Protein AF-A0AB37U8Q0-F1 (afdb_monomer_lite)

Structure (mmCIF, N/CA/C/O backbone):
data_AF-A0AB37U8Q0-F1
#
_entry.id   AF-A0AB37U8Q0-F1
#
loop_
_atom_site.group_PDB
_atom_site.id
_atom_site.type_symbol
_atom_site.label_atom_id
_atom_site.label_alt_id
_atom_site.label_comp_id
_atom_site.label_asym_id
_atom_site.label_entity_id
_atom_site.label_seq_id
_atom_site.pdbx_PDB_ins_code
_atom_site.Cartn_x
_atom_site.Cartn_y
_atom_site.Cartn_z
_atom_site.occupancy
_atom_site.B_iso_or_equiv
_atom_site.auth_seq_id
_atom_site.auth_comp_id
_atom_site.auth_asym_id
_atom_site.auth_atom_id
_atom_site.pdbx_PDB_model_num
ATOM 1 N N . MET A 1 1 ? -24.720 0.051 16.648 1.00 68.44 1 MET A N 1
ATOM 2 C CA . MET A 1 1 ? -23.585 -0.666 16.042 1.00 68.44 1 MET A CA 1
ATOM 3 C C . MET A 1 1 ? -22.599 -0.979 17.142 1.00 68.44 1 MET A C 1
ATOM 5 O O . MET A 1 1 ? -22.394 -0.144 18.019 1.00 68.44 1 MET A O 1
ATOM 9 N N . THR A 1 2 ? -22.086 -2.199 17.158 1.00 85.56 2 THR A N 1
ATOM 10 C CA . THR A 1 2 ? -21.026 -2.620 18.073 1.00 85.56 2 THR A CA 1
ATOM 11 C C . THR A 1 2 ? -19.680 -2.060 17.607 1.00 85.56 2 THR A C 1
ATOM 13 O O . THR A 1 2 ? -19.539 -1.628 16.464 1.00 85.56 2 THR A O 1
ATOM 16 N N . GLN A 1 3 ? -18.665 -2.078 18.474 1.00 84.94 3 GLN A N 1
ATOM 17 C CA . GLN A 1 3 ? -17.295 -1.731 18.077 1.00 84.94 3 GLN A CA 1
ATOM 18 C C . GLN A 1 3 ? -16.806 -2.591 16.897 1.00 84.94 3 GLN A C 1
ATOM 20 O O . GLN A 1 3 ? -16.126 -2.088 16.010 1.00 84.94 3 GLN A O 1
ATOM 25 N N . VAL A 1 4 ? -17.191 -3.869 16.873 1.00 90.25 4 VAL A N 1
ATOM 26 C CA . VAL A 1 4 ? -16.847 -4.812 15.802 1.00 90.25 4 VAL A CA 1
ATOM 27 C C . VAL A 1 4 ? -17.475 -4.389 14.473 1.00 90.25 4 VAL A C 1
ATOM 29 O O . VAL A 1 4 ? -16.783 -4.398 13.459 1.00 90.25 4 VAL A O 1
ATOM 32 N N . ASP A 1 5 ? -18.735 -3.940 14.480 1.00 93.50 5 ASP A N 1
ATOM 33 C CA . ASP A 1 5 ? -19.419 -3.465 13.266 1.00 93.50 5 ASP A CA 1
ATOM 34 C C . ASP A 1 5 ? -18.709 -2.243 12.664 1.00 93.50 5 ASP A C 1
ATOM 36 O O . ASP A 1 5 ? -18.569 -2.135 11.447 1.00 93.50 5 ASP A O 1
ATOM 40 N N . HIS A 1 6 ? -18.225 -1.332 13.515 1.00 95.56 6 HIS A N 1
ATOM 41 C CA . HIS A 1 6 ? -17.468 -0.165 13.068 1.00 95.56 6 HIS A CA 1
ATOM 42 C C . HIS A 1 6 ? -16.139 -0.558 12.421 1.00 95.56 6 HIS A C 1
ATOM 44 O O . HIS A 1 6 ? -15.823 -0.081 11.334 1.00 95.56 6 HIS A O 1
ATOM 50 N N . VAL A 1 7 ? -15.377 -1.455 13.050 1.00 97.44 7 VAL A N 1
ATOM 51 C CA . VAL A 1 7 ? -14.079 -1.896 12.514 1.00 97.44 7 VAL A CA 1
ATOM 52 C C . VAL A 1 7 ? -14.248 -2.670 11.214 1.00 97.44 7 VAL A C 1
ATOM 54 O O . VAL A 1 7 ? -13.436 -2.503 10.307 1.00 97.44 7 VAL A O 1
ATOM 57 N N . LEU A 1 8 ? -15.313 -3.462 11.086 1.00 97.69 8 LEU A N 1
ATOM 58 C CA . LEU A 1 8 ? -15.667 -4.121 9.832 1.00 97.69 8 LEU A CA 1
ATOM 59 C C . LEU A 1 8 ? -15.852 -3.099 8.704 1.00 97.69 8 LEU A C 1
ATOM 61 O O . LEU A 1 8 ? -15.147 -3.174 7.699 1.00 97.69 8 LEU A O 1
ATOM 65 N N . GLN A 1 9 ? -16.703 -2.094 8.914 1.00 97.56 9 GLN A N 1
ATOM 66 C CA . GLN A 1 9 ? -16.962 -1.042 7.924 1.00 97.56 9 GLN A CA 1
ATOM 67 C C . GLN A 1 9 ? -15.706 -0.233 7.581 1.00 97.56 9 GLN A C 1
ATOM 69 O O . GLN A 1 9 ? -15.460 0.069 6.414 1.00 97.56 9 GLN A O 1
ATOM 74 N N . TRP A 1 10 ? -14.892 0.115 8.580 1.00 98.31 10 TRP A N 1
ATOM 75 C CA . TRP A 1 10 ? -13.634 0.826 8.351 1.00 98.31 10 TRP A CA 1
ATOM 76 C C . TRP A 1 10 ? -12.638 -0.019 7.568 1.00 98.31 10 TRP A C 1
ATOM 78 O O . TRP A 1 10 ? -11.969 0.505 6.683 1.00 98.31 10 TRP A O 1
ATOM 88 N N . THR A 1 11 ? -12.573 -1.324 7.836 1.00 98.06 11 THR A N 1
ATOM 89 C CA . THR A 1 11 ? -11.697 -2.237 7.093 1.00 98.06 11 THR A CA 1
ATOM 90 C C . THR A 1 11 ? -12.150 -2.361 5.643 1.00 98.06 11 THR A C 1
ATOM 92 O O . THR A 1 11 ? -11.329 -2.225 4.743 1.00 98.06 11 THR A O 1
ATOM 95 N N . GLU A 1 12 ? -13.445 -2.550 5.390 1.00 97.62 12 GLU A N 1
ATOM 96 C CA . GLU A 1 12 ? -13.991 -2.598 4.028 1.00 97.62 12 GLU A CA 1
ATOM 97 C C . GLU A 1 12 ? -13.738 -1.288 3.271 1.00 97.62 12 GLU A C 1
ATOM 99 O O . GLU A 1 12 ? -13.284 -1.306 2.126 1.00 97.62 12 GLU A O 1
ATOM 104 N N . HIS A 1 13 ? -13.965 -0.143 3.921 1.00 97.88 13 HIS A N 1
ATOM 105 C CA . HIS A 1 13 ? -13.673 1.165 3.342 1.00 97.88 13 HIS A CA 1
ATOM 106 C C . HIS A 1 13 ? -12.183 1.329 3.020 1.00 97.88 13 HIS A C 1
ATOM 108 O O . HIS A 1 13 ? -11.843 1.685 1.890 1.00 97.88 13 HIS A O 1
ATOM 114 N N . PHE A 1 14 ? -11.308 1.018 3.981 1.00 98.31 14 PHE A N 1
ATOM 115 C CA . PHE A 1 14 ? -9.860 1.060 3.802 1.00 98.31 14 PHE A CA 1
ATOM 116 C C . PHE A 1 14 ? -9.446 0.215 2.597 1.00 98.31 14 PHE A C 1
ATOM 118 O O . PHE A 1 14 ? -8.727 0.702 1.732 1.00 98.31 14 PHE A O 1
ATOM 125 N N . MET A 1 15 ? -9.940 -1.023 2.499 1.00 97.06 15 MET A N 1
ATOM 126 C CA . MET A 1 15 ? -9.600 -1.939 1.409 1.00 97.06 15 MET A CA 1
ATOM 127 C C . MET A 1 15 ? -10.062 -1.457 0.044 1.00 97.06 15 MET A C 1
ATOM 129 O O . MET A 1 15 ? -9.316 -1.589 -0.929 1.00 97.06 15 MET A O 1
ATOM 133 N N . ASN A 1 16 ? -11.261 -0.885 -0.025 1.00 97.44 16 ASN A N 1
ATOM 134 C CA . ASN A 1 16 ? -11.798 -0.340 -1.263 1.00 97.44 16 ASN A CA 1
ATOM 135 C C . ASN A 1 16 ? -10.959 0.840 -1.756 1.00 97.44 16 ASN A C 1
ATOM 137 O O . ASN A 1 16 ? -10.543 0.837 -2.912 1.00 97.44 16 ASN A O 1
ATOM 141 N N . VAL A 1 17 ? -10.651 1.803 -0.881 1.00 97.62 17 VAL A N 1
ATOM 142 C CA . VAL A 1 17 ? -9.782 2.936 -1.239 1.00 97.62 17 VAL A CA 1
ATOM 143 C C . VAL A 1 17 ? -8.391 2.433 -1.612 1.00 97.62 17 VAL A C 1
ATOM 145 O O . VAL A 1 17 ? -7.854 2.818 -2.644 1.00 97.62 17 VAL A O 1
ATOM 148 N N . TRP A 1 18 ? -7.828 1.520 -0.820 1.00 96.94 18 TRP A N 1
ATOM 149 C CA . TRP A 1 18 ? -6.492 0.982 -1.043 1.00 96.94 18 TRP A CA 1
ATOM 150 C C . TRP A 1 18 ? -6.349 0.357 -2.433 1.00 96.94 18 TRP A C 1
ATOM 152 O O . TRP A 1 18 ? -5.476 0.764 -3.199 1.00 96.94 18 TRP A O 1
ATOM 162 N N . ILE A 1 19 ? -7.209 -0.602 -2.792 1.00 96.38 19 ILE A N 1
ATOM 163 C CA . ILE A 1 19 ? -7.079 -1.301 -4.077 1.00 96.38 19 ILE A CA 1
ATOM 164 C C . ILE A 1 19 ? -7.381 -0.386 -5.265 1.00 96.38 19 ILE A C 1
ATOM 166 O O . ILE A 1 19 ? -6.672 -0.449 -6.267 1.00 96.38 19 ILE A O 1
ATOM 170 N N . GLN A 1 20 ? -8.355 0.520 -5.131 1.00 96.56 20 GLN A N 1
ATOM 171 C CA . GLN A 1 20 ? -8.679 1.496 -6.172 1.00 96.56 20 GLN A CA 1
ATOM 172 C C . GLN A 1 20 ? -7.529 2.475 -6.404 1.00 96.56 20 GLN A C 1
ATOM 174 O O . GLN A 1 20 ? -7.197 2.764 -7.552 1.00 96.56 20 GLN A O 1
ATOM 179 N N . SER A 1 21 ? -6.868 2.938 -5.341 1.00 96.62 21 SER A N 1
ATOM 180 C CA . SER A 1 21 ? -5.701 3.810 -5.459 1.00 96.62 21 SER A CA 1
ATOM 181 C C . SER A 1 21 ? -4.540 3.119 -6.167 1.00 96.62 21 SER A C 1
ATOM 183 O O . SER A 1 21 ? -3.891 3.717 -7.026 1.00 96.62 21 SER A O 1
ATOM 185 N N . TRP A 1 22 ? -4.286 1.850 -5.847 1.00 95.12 22 TRP A N 1
ATOM 186 C CA . TRP A 1 22 ? -3.284 1.070 -6.566 1.00 95.12 22 TRP A CA 1
ATOM 187 C C . TRP A 1 22 ? -3.650 0.869 -8.040 1.00 95.12 22 TRP A C 1
ATOM 189 O O . TRP A 1 22 ? -2.770 0.971 -8.885 1.00 95.12 22 TRP A O 1
ATOM 199 N N . GLN A 1 23 ? -4.925 0.629 -8.356 1.00 94.94 23 GLN A N 1
ATOM 200 C CA . GLN A 1 23 ? -5.389 0.459 -9.736 1.00 94.94 23 GLN A CA 1
ATOM 201 C C . GLN A 1 23 ? -5.337 1.752 -10.560 1.00 94.94 23 GLN A C 1
ATOM 203 O O . GLN A 1 23 ? -5.005 1.716 -11.743 1.00 94.94 23 GLN A O 1
ATOM 208 N N . ALA A 1 24 ? -5.643 2.896 -9.947 1.00 95.69 24 ALA A N 1
ATOM 209 C CA . ALA A 1 24 ? -5.578 4.199 -10.603 1.00 95.69 24 ALA A CA 1
ATOM 210 C C . ALA A 1 24 ? -4.133 4.690 -10.794 1.00 95.69 24 ALA A C 1
ATOM 212 O O . ALA A 1 24 ? -3.826 5.326 -11.801 1.00 95.69 24 ALA A O 1
ATOM 213 N N . ALA A 1 25 ? -3.252 4.401 -9.828 1.00 94.31 25 ALA A N 1
ATOM 214 C CA . ALA A 1 25 ? -1.817 4.685 -9.872 1.00 94.31 25 ALA A CA 1
ATOM 215 C C . ALA A 1 25 ? -1.447 6.135 -10.259 1.00 94.31 25 ALA A C 1
ATOM 217 O O . ALA A 1 25 ? -0.411 6.389 -10.880 1.00 94.31 25 ALA A O 1
ATOM 218 N N . ASP A 1 26 ? -2.271 7.110 -9.870 1.00 95.44 26 ASP A N 1
ATOM 219 C CA . ASP A 1 26 ? -2.065 8.527 -10.167 1.00 95.44 26 ASP A CA 1
ATOM 220 C C . ASP A 1 26 ?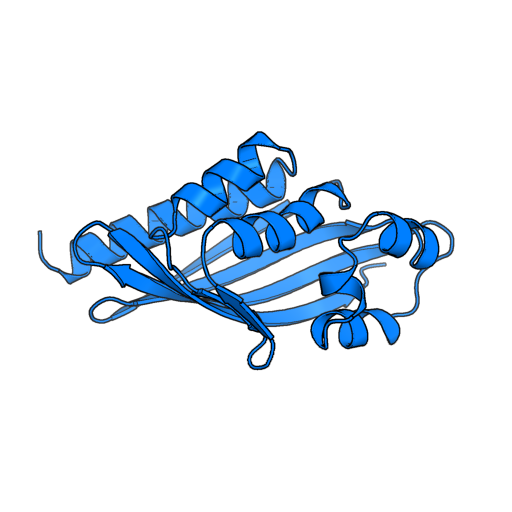 -1.752 9.358 -8.908 1.00 95.44 26 ASP A C 1
ATOM 222 O O . ASP A 1 26 ? -1.506 8.842 -7.817 1.00 95.44 26 ASP A O 1
ATOM 226 N N . LYS A 1 27 ? -1.675 10.685 -9.060 1.00 95.69 27 LYS A N 1
ATOM 227 C CA . LYS A 1 27 ? -1.380 11.581 -7.935 1.00 95.69 27 LYS A CA 1
ATOM 228 C C . LYS A 1 27 ? -2.539 11.662 -6.933 1.00 95.69 27 LYS A C 1
ATOM 230 O O . LYS A 1 27 ? -2.274 11.766 -5.740 1.00 95.69 27 LYS A O 1
ATOM 235 N N . ALA A 1 28 ? -3.786 11.648 -7.397 1.00 97.06 28 ALA A N 1
ATOM 236 C CA . ALA A 1 28 ? -4.953 11.742 -6.523 1.00 97.06 28 ALA A CA 1
ATOM 237 C C . ALA A 1 28 ? -5.104 10.467 -5.683 1.00 97.06 28 ALA A C 1
ATOM 239 O O . ALA A 1 28 ? -5.343 10.550 -4.482 1.00 97.06 28 ALA A O 1
ATOM 240 N N . ALA A 1 29 ? -4.852 9.309 -6.290 1.00 95.81 29 ALA A N 1
ATOM 241 C CA . ALA A 1 29 ? -4.812 8.013 -5.627 1.00 95.81 29 ALA A CA 1
ATOM 242 C C . ALA A 1 29 ? -3.831 7.973 -4.445 1.00 95.81 29 ALA A C 1
ATOM 244 O O . ALA A 1 29 ? -4.151 7.416 -3.393 1.00 95.81 29 ALA A O 1
ATOM 245 N N . VAL A 1 30 ? -2.649 8.584 -4.594 1.00 97.12 30 VAL A N 1
ATOM 246 C CA . VAL A 1 30 ? -1.662 8.685 -3.507 1.00 97.12 30 VAL A CA 1
ATOM 247 C C . VAL A 1 30 ? -2.218 9.491 -2.333 1.00 97.12 30 VAL A C 1
ATOM 249 O O . VAL A 1 30 ? -2.082 9.059 -1.191 1.00 97.12 30 VAL A O 1
ATOM 252 N N . GLU A 1 31 ? -2.856 10.634 -2.590 1.00 97.94 31 GLU A N 1
ATOM 253 C CA . GLU A 1 31 ? -3.430 11.456 -1.516 1.00 97.94 31 GLU A CA 1
ATOM 254 C C . GLU A 1 31 ? -4.597 10.750 -0.819 1.00 97.94 31 GLU A C 1
ATOM 256 O O . GLU A 1 31 ? -4.645 10.751 0.407 1.00 97.94 31 GLU A O 1
ATOM 261 N N . GLN A 1 32 ? -5.458 10.052 -1.568 1.00 97.88 32 GLN A N 1
ATOM 262 C CA . GLN A 1 32 ? -6.541 9.246 -0.991 1.00 97.88 32 GLN A CA 1
ATOM 263 C C . GLN A 1 32 ? -6.012 8.204 0.002 1.00 97.88 32 GLN A C 1
ATOM 265 O O . GLN A 1 32 ? -6.595 8.014 1.065 1.00 97.88 32 GLN A O 1
ATOM 270 N N . VAL A 1 33 ? -4.876 7.564 -0.299 1.00 97.94 33 VAL A N 1
ATOM 271 C CA . VAL A 1 33 ? -4.243 6.629 0.643 1.00 97.94 33 VAL A CA 1
ATOM 272 C C . VAL A 1 33 ? -3.714 7.353 1.874 1.00 97.94 33 VAL A C 1
ATOM 274 O O . VAL A 1 33 ? -3.888 6.861 2.984 1.00 97.94 33 VAL A O 1
ATOM 277 N N . VAL A 1 34 ? -3.076 8.511 1.708 1.00 98.31 34 VAL A N 1
ATOM 278 C CA . VAL A 1 34 ? -2.551 9.298 2.836 1.00 98.31 34 VAL A CA 1
ATOM 279 C C . VAL A 1 34 ? -3.679 9.731 3.781 1.00 98.31 34 VAL A C 1
ATOM 281 O O . VAL A 1 34 ? -3.510 9.678 5.000 1.00 98.31 34 VAL A O 1
ATOM 284 N N . GLU A 1 35 ? -4.839 10.094 3.236 1.00 98.12 35 GLU A N 1
ATOM 285 C CA . GLU A 1 35 ? -6.030 10.510 3.988 1.00 98.12 35 GLU A CA 1
ATOM 286 C C . GLU A 1 35 ? -6.649 9.389 4.840 1.00 98.12 35 GLU A C 1
ATOM 288 O O . GLU A 1 35 ? -7.326 9.685 5.824 1.00 98.12 35 GLU A O 1
ATOM 293 N N . LEU A 1 36 ? -6.358 8.114 4.549 1.00 98.44 36 LEU A N 1
ATOM 294 C CA . LEU A 1 36 ? -6.771 6.986 5.398 1.00 98.44 36 LEU A CA 1
ATOM 295 C C . LEU A 1 36 ? -6.045 6.952 6.749 1.00 98.44 36 LEU A C 1
ATOM 297 O O . LEU A 1 36 ? -6.466 6.219 7.646 1.00 98.44 36 LEU A O 1
ATOM 301 N N . PHE A 1 37 ? -4.940 7.685 6.904 1.00 98.75 37 PHE A N 1
ATOM 302 C CA . PHE A 1 37 ? -4.104 7.660 8.101 1.00 98.75 37 PHE A CA 1
ATOM 303 C C . PHE A 1 37 ? -4.338 8.881 8.983 1.00 98.75 37 PHE A C 1
ATOM 305 O O . PHE A 1 37 ? -4.536 10.001 8.508 1.00 98.75 37 PHE A O 1
ATOM 312 N N . VAL A 1 38 ? -4.188 8.698 10.296 1.00 98.69 38 VAL A N 1
ATOM 313 C CA . VAL A 1 38 ? -3.988 9.839 11.201 1.00 98.69 38 VAL A CA 1
ATOM 314 C C . VAL A 1 38 ? -2.697 10.589 10.815 1.00 98.69 38 VAL A C 1
ATOM 316 O O . VAL A 1 38 ? -1.788 9.978 10.251 1.00 98.69 38 VAL A O 1
ATOM 319 N N . PRO A 1 39 ? -2.529 11.884 11.157 1.00 98.00 39 PRO A N 1
ATOM 320 C CA . PRO A 1 39 ? -1.362 12.671 10.725 1.00 98.00 39 PRO A CA 1
ATOM 321 C C . PRO A 1 39 ? 0.006 12.068 11.084 1.00 98.00 39 PRO A C 1
ATOM 323 O O . PRO A 1 39 ? 0.994 12.303 10.391 1.00 98.00 39 PRO A O 1
ATOM 326 N N . LYS A 1 40 ? 0.062 11.285 12.171 1.00 98.00 40 LYS A N 1
ATOM 327 C CA . LYS A 1 40 ? 1.250 10.553 12.645 1.00 98.00 40 LYS A CA 1
ATOM 328 C C . LYS A 1 40 ? 1.137 9.033 12.458 1.00 98.00 40 LYS A C 1
ATOM 330 O O . LYS A 1 40 ? 1.807 8.291 13.169 1.00 98.00 40 LYS A O 1
ATOM 335 N N . GLY A 1 41 ? 0.259 8.575 11.566 1.00 98.38 41 GLY A N 1
ATOM 336 C CA . GLY A 1 41 ? 0.055 7.156 11.295 1.00 98.38 41 GLY A CA 1
ATOM 337 C C . GLY A 1 41 ? 1.333 6.505 10.778 1.00 98.38 41 GLY A C 1
ATOM 338 O O . GLY A 1 41 ? 2.189 7.179 10.202 1.00 98.38 41 GLY A O 1
ATOM 339 N N . ILE A 1 42 ? 1.481 5.207 11.016 1.00 98.25 42 ILE A N 1
ATOM 340 C CA . ILE A 1 42 ? 2.702 4.473 10.691 1.00 98.25 42 ILE A CA 1
ATOM 341 C C . ILE A 1 42 ? 2.401 3.426 9.629 1.00 98.25 42 ILE A C 1
ATOM 343 O O . ILE A 1 42 ? 1.525 2.578 9.795 1.00 98.25 42 ILE A O 1
ATOM 347 N N . TYR A 1 43 ? 3.152 3.481 8.537 1.00 96.88 43 TYR A N 1
ATOM 348 C CA . TYR A 1 43 ? 3.085 2.511 7.458 1.00 96.88 43 TYR A CA 1
ATOM 349 C C . TYR A 1 43 ? 4.311 1.606 7.507 1.00 96.88 43 TYR A C 1
ATOM 351 O O . TYR A 1 43 ? 5.427 2.048 7.243 1.00 96.88 43 TYR A O 1
ATOM 359 N N . HIS A 1 44 ? 4.108 0.337 7.838 1.00 95.31 44 HIS A N 1
ATOM 360 C CA . HIS A 1 44 ? 5.157 -0.673 7.869 1.00 95.31 44 HIS A CA 1
ATOM 361 C C . HIS A 1 44 ? 5.186 -1.404 6.525 1.00 95.31 44 HIS A C 1
ATOM 363 O O . HIS A 1 44 ? 4.449 -2.367 6.313 1.00 95.31 44 HIS A O 1
ATOM 369 N N . ALA A 1 45 ? 6.027 -0.921 5.607 1.00 86.69 45 ALA A N 1
ATOM 370 C CA . ALA A 1 45 ? 6.171 -1.458 4.255 1.00 86.69 45 ALA A CA 1
ATOM 371 C C . ALA A 1 45 ? 6.623 -2.927 4.246 1.00 86.69 45 ALA A C 1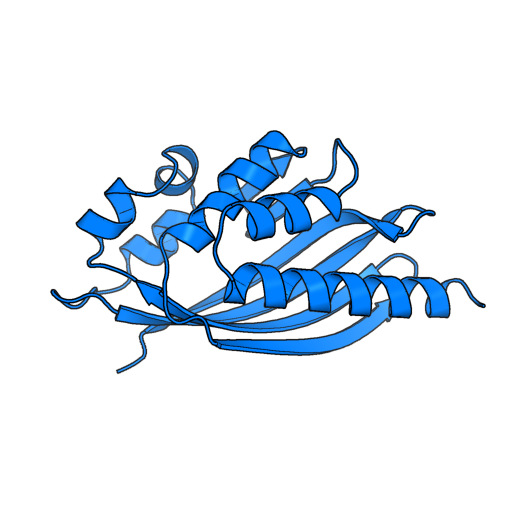
ATOM 373 O O . ALA A 1 45 ? 6.206 -3.714 3.392 1.00 86.69 45 ALA A O 1
ATOM 374 N N . THR A 1 46 ? 7.454 -3.277 5.226 1.00 85.19 46 THR A N 1
ATOM 375 C CA . THR A 1 46 ? 7.906 -4.625 5.581 1.00 85.19 46 THR A CA 1
ATOM 376 C C . THR A 1 46 ? 8.012 -4.701 7.110 1.00 85.19 46 THR A C 1
ATOM 378 O O . THR A 1 46 ? 7.957 -3.660 7.772 1.00 85.19 46 THR A O 1
ATOM 381 N N . PRO A 1 47 ? 8.253 -5.881 7.712 1.00 83.12 47 PRO A N 1
ATOM 382 C CA . PRO A 1 47 ? 8.554 -5.968 9.143 1.00 83.12 47 PRO A CA 1
ATOM 383 C C . PRO A 1 47 ? 9.778 -5.149 9.596 1.00 83.12 47 PRO A C 1
ATOM 385 O O . PRO A 1 47 ? 9.923 -4.889 10.787 1.00 83.12 47 PRO A O 1
ATOM 388 N N . PHE A 1 48 ? 10.650 -4.736 8.668 1.00 82.31 48 PHE A N 1
ATOM 389 C CA . PHE A 1 48 ? 11.917 -4.053 8.959 1.00 82.31 48 PHE A CA 1
ATOM 390 C C . PHE A 1 48 ? 11.968 -2.603 8.456 1.00 82.31 48 PHE A C 1
ATOM 392 O O . PHE A 1 48 ? 12.978 -1.928 8.641 1.00 82.31 48 PHE A O 1
ATOM 399 N N . SER A 1 49 ? 10.913 -2.114 7.799 1.00 85.88 49 SER A N 1
ATOM 400 C CA . SER A 1 49 ? 10.858 -0.767 7.226 1.00 85.88 49 SER A CA 1
ATOM 401 C C . SER A 1 49 ? 9.539 -0.094 7.572 1.00 85.88 49 SER A C 1
ATOM 403 O O . SER A 1 49 ? 8.472 -0.684 7.401 1.00 85.88 49 SER A O 1
ATOM 405 N N . GLN A 1 50 ? 9.621 1.153 8.038 1.00 91.69 50 GLN A N 1
ATOM 406 C CA . GLN A 1 50 ? 8.457 1.963 8.367 1.00 91.69 50 GLN A CA 1
ATOM 407 C C . GLN A 1 50 ? 8.595 3.402 7.864 1.00 91.69 50 GLN A C 1
ATOM 409 O O . GLN A 1 50 ? 9.684 3.972 7.891 1.00 91.69 50 GLN A O 1
ATOM 414 N N . GLY A 1 51 ? 7.468 3.991 7.471 1.00 93.44 51 GLY A N 1
ATOM 415 C CA . GLY A 1 51 ? 7.289 5.424 7.260 1.00 93.44 51 GLY A CA 1
ATOM 416 C C . GLY A 1 51 ? 6.356 5.992 8.325 1.00 93.44 51 GLY A C 1
ATOM 417 O O . GLY A 1 51 ? 5.325 5.388 8.625 1.00 93.44 51 GLY A O 1
ATOM 418 N N . VAL A 1 52 ? 6.718 7.132 8.916 1.00 96.94 52 VAL A N 1
ATOM 419 C CA . VAL A 1 52 ? 5.928 7.782 9.973 1.00 96.94 52 VAL A CA 1
ATOM 420 C C . VAL A 1 52 ? 5.341 9.086 9.453 1.00 96.94 52 VAL A C 1
ATOM 422 O O . VAL A 1 52 ? 6.064 9.992 9.045 1.00 96.94 52 VAL A O 1
ATOM 425 N N . GLY A 1 53 ? 4.020 9.192 9.542 1.00 98.19 53 GLY A N 1
ATOM 426 C CA . GLY A 1 53 ? 3.260 10.366 9.156 1.00 98.19 53 GLY A CA 1
ATOM 427 C C . GLY A 1 53 ? 3.035 10.492 7.653 1.00 98.19 53 GLY A C 1
ATOM 428 O O . GLY A 1 53 ? 3.599 9.776 6.824 1.00 98.19 53 GLY A O 1
ATOM 429 N N . HIS A 1 54 ? 2.166 11.437 7.306 1.00 98.25 54 HIS A N 1
ATOM 430 C CA . HIS A 1 54 ? 1.668 11.621 5.942 1.00 98.25 54 HIS A CA 1
ATOM 431 C C . HIS A 1 54 ? 2.759 11.852 4.893 1.00 98.25 54 HIS A C 1
ATOM 433 O O . HIS A 1 54 ? 2.601 11.418 3.757 1.00 98.25 54 HIS A O 1
ATOM 439 N N . GLU A 1 55 ? 3.852 12.533 5.237 1.00 96.88 55 GLU A N 1
ATOM 440 C CA . GLU A 1 55 ? 4.942 12.804 4.291 1.00 96.88 55 GLU A CA 1
ATOM 441 C C . GLU A 1 55 ? 5.657 11.521 3.853 1.00 96.88 55 GLU A C 1
ATOM 443 O O . GLU A 1 55 ? 5.763 11.256 2.654 1.00 96.88 55 GLU A O 1
ATOM 448 N N . GLU A 1 56 ? 6.073 10.689 4.808 1.00 95.44 56 GLU A N 1
ATOM 449 C CA . GLU A 1 56 ? 6.747 9.422 4.516 1.00 95.44 56 GLU A CA 1
ATOM 450 C C . GLU A 1 56 ? 5.805 8.429 3.825 1.00 95.44 56 GLU A C 1
ATOM 452 O O . GLU A 1 56 ? 6.209 7.748 2.880 1.00 95.44 56 GLU A O 1
ATOM 457 N N . ILE A 1 57 ? 4.527 8.398 4.221 1.00 96.50 57 ILE A N 1
ATOM 458 C CA . ILE A 1 57 ? 3.506 7.575 3.554 1.00 96.50 57 ILE A CA 1
ATOM 459 C C . ILE A 1 57 ? 3.345 8.011 2.096 1.00 96.50 57 ILE A C 1
ATOM 461 O O . ILE A 1 57 ? 3.417 7.179 1.195 1.00 96.50 57 ILE A O 1
ATOM 465 N N . ARG A 1 58 ? 3.193 9.314 1.834 1.00 96.81 58 ARG A N 1
ATOM 466 C CA . ARG A 1 58 ? 3.076 9.862 0.473 1.00 96.81 58 ARG A CA 1
ATOM 467 C C . ARG A 1 58 ? 4.295 9.526 -0.374 1.00 96.81 58 ARG A C 1
ATOM 469 O O . ARG A 1 58 ? 4.160 9.131 -1.532 1.00 96.81 58 ARG A O 1
ATOM 476 N N . LYS A 1 59 ? 5.488 9.674 0.203 1.00 94.56 59 LYS A N 1
ATOM 477 C CA . LYS A 1 59 ? 6.751 9.347 -0.456 1.00 94.56 59 LYS A CA 1
ATOM 478 C C . LYS A 1 59 ? 6.793 7.875 -0.845 1.00 94.56 59 LYS A C 1
ATOM 480 O O . LYS A 1 59 ? 7.058 7.579 -2.008 1.00 94.56 59 LYS A O 1
ATOM 485 N N . TYR A 1 60 ? 6.471 6.974 0.081 1.00 92.44 60 TYR A N 1
ATOM 486 C CA . TYR A 1 60 ? 6.411 5.543 -0.198 1.00 92.44 60 TYR A CA 1
ATOM 487 C C . TYR A 1 60 ? 5.377 5.228 -1.287 1.00 92.44 60 TYR A C 1
ATOM 489 O O . TYR A 1 60 ? 5.698 4.621 -2.309 1.00 92.44 60 TYR A O 1
ATOM 497 N N . MET A 1 61 ? 4.148 5.712 -1.107 1.00 94.12 61 MET A N 1
ATOM 498 C CA . MET A 1 61 ? 3.032 5.446 -2.013 1.00 94.12 61 MET A CA 1
ATOM 499 C C . MET A 1 61 ? 3.248 6.023 -3.410 1.00 94.12 61 MET A C 1
ATOM 501 O O . MET A 1 61 ? 2.702 5.492 -4.369 1.00 94.12 61 MET A O 1
ATOM 505 N N . SER A 1 62 ? 4.096 7.041 -3.577 1.00 93.88 62 SER A N 1
ATOM 506 C CA . SER A 1 62 ? 4.437 7.568 -4.903 1.00 93.88 62 SER A CA 1
ATOM 507 C C . SER A 1 62 ? 5.042 6.523 -5.853 1.00 93.88 62 SER A C 1
ATOM 509 O O . SER A 1 62 ? 4.951 6.698 -7.070 1.00 93.88 62 SER A O 1
ATOM 511 N N . MET A 1 63 ? 5.584 5.416 -5.324 1.00 91.88 63 MET A N 1
ATOM 512 C CA . MET A 1 63 ? 6.074 4.283 -6.113 1.00 91.88 63 MET A CA 1
ATOM 513 C C . MET A 1 63 ? 5.004 3.678 -7.025 1.00 91.88 63 MET A C 1
ATOM 515 O O . MET A 1 63 ? 5.351 3.262 -8.130 1.00 91.88 63 MET A O 1
ATOM 519 N N . ILE A 1 64 ? 3.727 3.642 -6.629 1.00 92.62 64 ILE A N 1
ATOM 520 C CA . ILE A 1 64 ? 2.674 3.004 -7.443 1.00 92.62 64 ILE A CA 1
ATOM 521 C C . ILE A 1 64 ? 2.581 3.634 -8.842 1.00 92.62 64 ILE A C 1
ATOM 523 O O . ILE A 1 64 ? 2.333 2.951 -9.826 1.00 92.62 64 ILE A O 1
ATOM 527 N N . ARG A 1 65 ? 2.921 4.926 -8.953 1.00 94.12 65 ARG A N 1
ATOM 528 C CA . ARG A 1 65 ? 2.925 5.703 -10.204 1.00 94.12 65 ARG A CA 1
ATOM 529 C C . ARG A 1 65 ? 4.037 5.302 -11.179 1.00 94.12 65 ARG A C 1
ATOM 531 O O . ARG A 1 65 ? 4.101 5.806 -12.297 1.00 94.12 65 ARG A O 1
ATOM 538 N N . THR A 1 66 ? 4.971 4.465 -10.737 1.00 91.81 66 THR A N 1
ATOM 539 C CA . THR A 1 66 ? 6.072 3.941 -11.561 1.00 91.81 66 THR A CA 1
ATOM 540 C C . THR A 1 66 ? 5.740 2.593 -12.203 1.00 91.81 66 THR A C 1
ATOM 542 O O . THR A 1 66 ? 6.559 2.058 -12.950 1.00 91.81 66 THR A O 1
ATOM 545 N N . GLN A 1 67 ? 4.550 2.069 -11.913 1.00 92.75 67 GLN A N 1
ATOM 546 C CA . GLN A 1 67 ? 4.020 0.779 -12.342 1.00 92.75 67 GLN A CA 1
ATOM 547 C C . GLN A 1 67 ? 2.807 1.006 -13.264 1.00 92.75 67 GLN A C 1
ATOM 549 O O . GLN A 1 67 ? 2.285 2.122 -13.325 1.00 92.75 67 GLN A O 1
ATOM 554 N N . GLN A 1 68 ? 2.372 -0.017 -14.001 1.00 93.19 68 GLN A N 1
ATOM 555 C CA . GLN A 1 68 ? 1.281 0.099 -14.984 1.00 93.19 68 GLN A CA 1
ATOM 556 C C . GLN A 1 68 ? 0.370 -1.133 -15.009 1.00 93.19 68 GLN A C 1
ATOM 558 O O . GLN A 1 68 ? 0.745 -2.198 -14.527 1.00 93.19 68 GLN A O 1
ATOM 563 N N . ASN A 1 69 ? -0.802 -1.001 -15.642 1.00 94.44 69 ASN A N 1
ATOM 564 C CA . ASN A 1 69 ? -1.733 -2.105 -15.913 1.00 94.44 69 ASN A CA 1
ATOM 565 C C . ASN A 1 69 ? -2.105 -2.904 -14.656 1.00 94.44 69 ASN A C 1
ATOM 567 O O . ASN A 1 69 ? -2.085 -4.136 -14.659 1.00 94.44 69 ASN A O 1
ATOM 571 N N . HIS A 1 70 ? -2.391 -2.195 -13.569 1.00 95.19 70 HIS A N 1
ATOM 572 C CA . HIS A 1 70 ? -2.701 -2.793 -12.282 1.00 95.19 70 HIS A CA 1
ATOM 573 C C . HIS A 1 70 ? -4.004 -3.595 -12.312 1.00 95.19 70 HIS A C 1
ATOM 575 O O . HIS A 1 70 ? -5.050 -3.067 -12.685 1.00 95.19 70 HIS A O 1
ATOM 581 N N . ASP A 1 71 ? -3.952 -4.844 -11.856 1.00 96.00 71 ASP A N 1
ATOM 582 C CA . ASP A 1 71 ? -5.136 -5.669 -11.598 1.00 96.00 71 ASP A CA 1
ATOM 583 C C . ASP A 1 71 ? -5.052 -6.266 -10.196 1.00 96.00 71 ASP A C 1
ATOM 585 O O . ASP A 1 71 ? -4.044 -6.859 -9.819 1.00 96.00 71 ASP A O 1
ATOM 589 N N . GLY A 1 72 ? -6.082 -6.047 -9.390 1.00 95.44 72 GLY A N 1
ATOM 590 C CA . GLY A 1 72 ? -5.997 -6.138 -7.943 1.00 95.44 72 GLY A CA 1
ATOM 591 C C . GLY A 1 72 ? -7.215 -6.806 -7.335 1.00 95.44 72 GLY A C 1
ATOM 592 O O . GLY A 1 72 ? -8.346 -6.571 -7.755 1.00 95.44 72 GLY A O 1
ATOM 593 N N . GLN A 1 73 ? -6.980 -7.631 -6.321 1.00 95.75 73 GLN A N 1
ATOM 594 C CA . GLN A 1 73 ? -8.027 -8.349 -5.601 1.00 95.75 73 GLN A CA 1
ATOM 595 C C . GLN A 1 73 ? -7.776 -8.294 -4.103 1.00 95.75 73 GLN A C 1
ATOM 597 O O . GLN A 1 73 ? -6.632 -8.294 -3.640 1.00 95.75 73 GLN A O 1
ATOM 602 N N . THR A 1 74 ? -8.861 -8.270 -3.342 1.00 97.06 74 THR A N 1
ATOM 603 C CA . THR A 1 74 ? -8.836 -8.144 -1.890 1.00 97.06 74 THR A CA 1
ATOM 604 C C . THR A 1 74 ? -9.808 -9.126 -1.260 1.00 97.06 74 THR A C 1
ATOM 606 O O . THR A 1 74 ? -10.806 -9.526 -1.857 1.00 97.06 74 THR A O 1
ATOM 609 N N . GLU A 1 75 ? -9.504 -9.517 -0.033 1.00 97.62 75 GLU A N 1
ATOM 610 C CA . GLU A 1 75 ? -10.336 -10.387 0.776 1.00 97.62 75 GLU A CA 1
ATOM 611 C C . GLU A 1 75 ? -10.165 -10.010 2.242 1.00 97.62 75 GLU A C 1
ATOM 613 O O . GLU A 1 75 ? -9.061 -10.040 2.795 1.00 97.62 75 GLU A O 1
ATOM 618 N N . LEU A 1 76 ? -11.278 -9.673 2.884 1.00 97.56 76 LEU A N 1
ATOM 619 C CA . LEU A 1 76 ? -11.319 -9.505 4.324 1.00 97.56 76 LEU A CA 1
ATOM 620 C C . LEU A 1 76 ? -11.193 -10.877 4.998 1.00 97.56 76 LEU A C 1
ATOM 622 O O . LEU A 1 76 ? -12.021 -11.756 4.776 1.00 97.56 76 LEU A O 1
ATOM 626 N N . LEU A 1 77 ? -10.189 -11.040 5.858 1.00 98.12 77 LEU A N 1
ATOM 627 C CA . LEU A 1 77 ? -9.989 -12.271 6.631 1.00 98.12 77 LEU A CA 1
ATOM 628 C C . LEU A 1 77 ? -10.675 -12.208 7.999 1.00 98.12 77 LEU A C 1
ATOM 630 O O . LEU A 1 77 ? -11.036 -13.242 8.557 1.00 98.12 77 LEU A O 1
ATOM 634 N N . GLY A 1 78 ? -10.848 -11.006 8.551 1.00 97.69 78 GLY A N 1
ATOM 635 C CA . GLY A 1 78 ? -11.580 -10.802 9.794 1.00 97.69 78 GLY A CA 1
ATOM 636 C C . GLY A 1 78 ? -11.256 -9.482 10.481 1.00 97.69 78 GLY A C 1
ATOM 637 O O . GLY A 1 78 ? -10.415 -8.704 10.028 1.00 97.69 78 GLY A O 1
ATOM 638 N N . VAL A 1 79 ? -11.927 -9.251 11.607 1.00 98.06 79 VAL A N 1
ATOM 639 C CA . VAL A 1 79 ? -11.722 -8.089 12.477 1.00 98.06 79 VAL A CA 1
ATOM 640 C C . VAL A 1 79 ? -11.647 -8.519 13.940 1.00 98.06 79 VAL A C 1
ATOM 642 O O . VAL A 1 79 ? -12.294 -9.485 14.345 1.00 98.06 79 VAL A O 1
ATOM 645 N N . ALA A 1 80 ? -10.862 -7.805 14.744 1.00 95.12 80 ALA A N 1
ATOM 646 C CA . ALA A 1 80 ? -10.737 -8.049 16.178 1.00 95.12 80 ALA A CA 1
ATOM 647 C C . ALA A 1 80 ? -10.375 -6.761 16.928 1.00 95.12 80 ALA A C 1
ATOM 649 O O . ALA A 1 80 ? -9.334 -6.154 16.682 1.00 95.12 80 ALA A O 1
ATOM 650 N N . GLY A 1 81 ? -11.207 -6.344 17.886 1.00 95.75 81 GLY A N 1
ATOM 651 C CA . GLY A 1 81 ? -10.969 -5.117 18.651 1.00 95.75 81 GLY A CA 1
ATOM 652 C C . GLY A 1 81 ? -10.908 -3.889 17.740 1.00 95.75 81 GLY A C 1
ATOM 653 O O . GLY A 1 81 ? -11.918 -3.518 17.159 1.00 95.75 81 GLY A O 1
ATOM 654 N N . LYS A 1 82 ? -9.726 -3.270 17.624 1.00 97.50 82 LYS A N 1
ATOM 655 C CA . LYS A 1 82 ? -9.452 -2.122 16.736 1.00 97.50 82 LYS A CA 1
ATOM 656 C C . LYS A 1 82 ? -8.752 -2.501 15.421 1.00 97.50 82 LYS A C 1
ATOM 658 O O . LYS A 1 82 ? -8.285 -1.619 14.706 1.00 97.50 82 LYS A O 1
ATOM 663 N N . TYR A 1 83 ? -8.631 -3.798 15.141 1.00 98.38 83 TYR A N 1
ATOM 664 C CA . TYR A 1 83 ? -7.831 -4.331 14.043 1.00 98.38 83 TYR A CA 1
ATOM 665 C C . TYR A 1 83 ? -8.696 -4.941 12.943 1.00 98.38 83 TYR A C 1
ATOM 667 O O . TYR A 1 83 ? -9.618 -5.706 13.233 1.00 98.38 83 TYR A O 1
ATOM 675 N N . GLY A 1 84 ? -8.340 -4.658 11.694 1.00 98.38 84 GLY A N 1
ATOM 676 C CA . GLY A 1 84 ? -8.793 -5.379 10.507 1.00 98.38 84 GLY A CA 1
ATOM 677 C C . GLY A 1 84 ? -7.655 -6.189 9.896 1.00 98.38 84 GLY A C 1
ATOM 678 O O . GLY A 1 84 ? -6.504 -5.752 9.915 1.00 98.38 84 GLY A O 1
ATOM 679 N N . VAL A 1 85 ? -7.962 -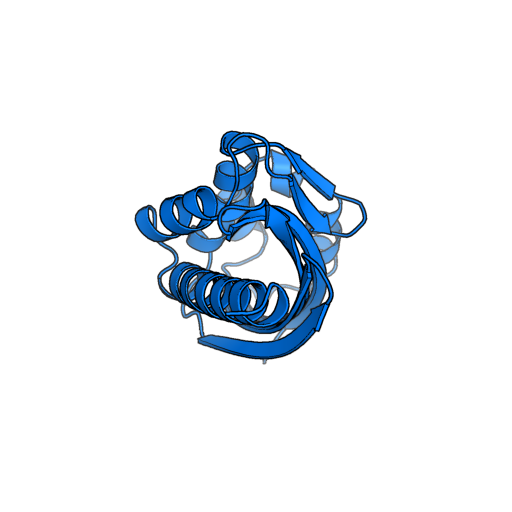7.368 9.357 1.00 98.31 85 VAL A N 1
ATOM 680 C CA . VAL A 1 85 ? -6.989 -8.249 8.699 1.00 98.31 85 VAL A CA 1
ATOM 681 C C . VAL A 1 85 ? -7.496 -8.610 7.314 1.00 98.31 85 VAL A C 1
ATOM 683 O O . VAL A 1 85 ? -8.651 -9.006 7.148 1.00 98.31 85 VAL A O 1
ATOM 686 N N . PHE A 1 86 ? -6.624 -8.514 6.319 1.00 97.38 86 PHE A N 1
ATOM 687 C CA . PHE A 1 86 ? -6.976 -8.790 4.934 1.00 97.38 86 PHE A CA 1
ATOM 688 C C . PHE A 1 86 ? -5.836 -9.444 4.169 1.00 97.38 86 PHE A C 1
ATOM 690 O O . PHE A 1 86 ? -4.649 -9.211 4.416 1.00 97.38 86 PHE A O 1
ATOM 697 N N . ARG A 1 87 ? -6.233 -10.251 3.193 1.00 97.75 87 ARG A N 1
ATOM 698 C CA . ARG A 1 87 ? -5.381 -10.736 2.121 1.00 97.75 87 ARG A CA 1
ATOM 699 C C . ARG A 1 87 ? -5.636 -9.867 0.905 1.00 97.75 87 ARG A C 1
ATOM 701 O O . ARG A 1 87 ? -6.775 -9.520 0.605 1.00 97.75 87 ARG A O 1
ATOM 708 N N . TRP A 1 88 ? -4.582 -9.515 0.195 1.00 97.06 88 TRP A N 1
ATOM 709 C CA . TRP A 1 88 ? -4.730 -8.854 -1.088 1.00 97.06 88 TRP A CA 1
ATOM 710 C C . TRP A 1 88 ? -3.592 -9.224 -2.012 1.00 97.06 88 TRP A C 1
ATOM 712 O O . TRP A 1 88 ? -2.500 -9.596 -1.578 1.00 97.06 88 TRP A O 1
ATOM 722 N N . GLN A 1 89 ? -3.871 -9.139 -3.298 1.00 97.00 89 GLN A N 1
ATOM 723 C CA . GLN A 1 89 ? -2.869 -9.313 -4.322 1.00 97.00 89 GLN A CA 1
ATOM 724 C C . GLN A 1 89 ? -3.043 -8.269 -5.402 1.00 97.00 89 GLN A C 1
ATOM 726 O O . GLN A 1 89 ? -4.143 -7.759 -5.622 1.00 97.00 89 GLN A O 1
ATOM 731 N N . ILE A 1 90 ? -1.943 -7.960 -6.067 1.00 96.56 90 ILE A N 1
ATOM 732 C CA . ILE A 1 90 ? -1.955 -7.063 -7.202 1.00 96.56 90 ILE A CA 1
ATOM 733 C C . ILE A 1 90 ? -0.936 -7.503 -8.233 1.00 96.56 90 ILE A C 1
ATOM 735 O O . ILE A 1 90 ? 0.198 -7.855 -7.901 1.00 96.56 90 ILE A O 1
ATOM 739 N N . GLU A 1 91 ? -1.358 -7.477 -9.482 1.00 96.88 91 GLU A N 1
ATOM 740 C CA . GLU A 1 91 ? -0.497 -7.617 -10.632 1.00 96.88 91 GLU A CA 1
ATOM 741 C C . GLU A 1 91 ? -0.236 -6.261 -11.262 1.00 96.88 91 GLU A C 1
ATOM 743 O O . GLU A 1 91 ? -1.148 -5.444 -11.350 1.00 96.88 91 GLU A O 1
ATOM 748 N N . TYR A 1 92 ? 0.984 -6.022 -11.725 1.00 95.94 92 TYR A N 1
ATOM 749 C CA . TYR A 1 92 ? 1.340 -4.795 -12.427 1.00 95.94 92 TYR A CA 1
ATOM 750 C C . TYR A 1 92 ? 2.581 -4.987 -13.294 1.00 95.94 92 TYR A C 1
ATOM 752 O O . TYR A 1 92 ? 3.414 -5.863 -13.054 1.00 95.94 92 TYR A O 1
ATOM 760 N N . ASP A 1 93 ? 2.720 -4.129 -14.293 1.00 94.81 93 ASP A N 1
ATOM 761 C CA . ASP A 1 93 ? 3.889 -4.063 -15.155 1.00 94.81 93 ASP A CA 1
ATOM 762 C C . ASP A 1 93 ? 4.913 -3.098 -14.569 1.00 94.81 93 ASP A C 1
ATOM 764 O O . ASP A 1 93 ? 4.586 -1.993 -14.120 1.00 94.81 93 ASP A O 1
ATOM 768 N N . VAL A 1 94 ? 6.176 -3.507 -14.611 1.00 93.00 94 VAL A N 1
ATOM 769 C CA . VAL A 1 94 ? 7.324 -2.658 -14.293 1.00 93.00 94 VAL A CA 1
ATOM 770 C C . VAL A 1 94 ? 8.263 -2.573 -15.475 1.00 93.00 94 VAL A C 1
ATOM 772 O O . VAL A 1 94 ? 8.498 -3.548 -16.186 1.00 93.00 94 VAL A O 1
ATOM 775 N N . LEU A 1 95 ? 8.859 -1.396 -15.635 1.00 93.00 95 LEU A N 1
ATOM 776 C CA . LEU A 1 95 ? 9.934 -1.169 -16.592 1.00 93.00 95 LEU A CA 1
ATOM 777 C C . LEU A 1 95 ? 11.182 -2.002 -16.243 1.00 93.00 95 LEU A C 1
ATOM 779 O O . LEU A 1 95 ? 11.305 -2.498 -15.117 1.00 93.00 95 LEU A O 1
ATOM 783 N N . PRO A 1 96 ? 12.150 -2.119 -17.171 1.00 91.06 96 PRO A N 1
ATOM 784 C CA . PRO A 1 96 ? 13.446 -2.724 -16.879 1.00 91.06 96 PRO A CA 1
ATOM 785 C C . PRO A 1 96 ? 14.061 -2.142 -15.604 1.00 91.06 96 PRO A C 1
ATOM 787 O O . PRO A 1 96 ? 13.947 -0.941 -15.351 1.00 91.06 96 PRO A O 1
ATOM 790 N N . LYS A 1 97 ? 14.729 -2.985 -14.805 1.00 89.12 97 LYS A N 1
ATOM 791 C CA . LYS A 1 97 ? 15.132 -2.666 -13.422 1.00 89.12 97 LYS A CA 1
ATOM 792 C C . LYS A 1 97 ? 15.817 -1.305 -13.278 1.00 89.12 97 LYS A C 1
ATOM 794 O O . LYS A 1 97 ? 15.474 -0.545 -12.382 1.00 89.12 97 LYS A O 1
ATOM 799 N N . THR A 1 98 ? 16.768 -0.986 -14.153 1.00 88.75 98 THR A N 1
ATOM 800 C CA . THR A 1 98 ? 17.515 0.282 -14.113 1.00 88.75 98 THR A CA 1
ATOM 801 C C . THR A 1 98 ? 16.622 1.487 -14.406 1.00 88.75 98 THR A C 1
ATOM 803 O O . THR A 1 98 ? 16.692 2.495 -13.706 1.00 88.75 98 THR A O 1
ATOM 806 N N . THR A 1 99 ? 15.741 1.376 -15.400 1.00 90.62 99 THR A N 1
ATOM 807 C CA . THR A 1 99 ? 14.766 2.415 -15.749 1.00 90.62 99 THR A CA 1
ATOM 808 C C . THR A 1 99 ? 13.720 2.594 -14.658 1.00 90.62 99 THR A C 1
ATOM 810 O O . THR A 1 99 ? 13.336 3.724 -14.364 1.00 90.62 99 THR A O 1
ATOM 813 N N . TRP A 1 100 ? 13.266 1.497 -14.052 1.00 91.06 100 TRP A N 1
ATOM 814 C CA . TRP A 1 100 ? 12.332 1.543 -12.937 1.00 91.06 100 TRP A CA 1
ATOM 815 C C . TRP A 1 100 ? 12.972 2.207 -11.714 1.00 91.06 100 TRP A C 1
ATOM 817 O O . TRP A 1 100 ? 12.420 3.172 -11.192 1.00 91.06 100 TRP A O 1
ATOM 827 N N . ALA A 1 101 ? 14.186 1.786 -11.343 1.00 89.88 101 ALA A N 1
ATOM 828 C CA . ALA A 1 101 ? 14.938 2.348 -10.224 1.00 89.88 101 ALA A CA 1
ATOM 829 C C . ALA A 1 101 ? 15.131 3.867 -10.340 1.00 89.88 101 ALA A C 1
ATOM 831 O O . ALA A 1 101 ? 14.944 4.589 -9.365 1.00 89.88 101 ALA A O 1
ATOM 832 N N . ALA A 1 102 ? 15.427 4.369 -11.543 1.00 91.38 102 ALA A N 1
ATOM 833 C CA . ALA A 1 102 ? 15.612 5.800 -11.799 1.00 91.38 102 ALA A CA 1
ATOM 834 C C . ALA A 1 102 ? 14.346 6.654 -11.578 1.00 91.38 102 ALA A C 1
ATOM 836 O O . ALA A 1 102 ? 14.432 7.880 -11.549 1.00 91.38 102 ALA A O 1
ATOM 837 N N . ARG A 1 103 ? 13.168 6.029 -11.454 1.00 91.12 103 ARG A N 1
ATOM 838 C CA . ARG A 1 103 ? 11.881 6.704 -11.223 1.00 91.12 103 ARG A CA 1
ATOM 839 C C . ARG A 1 103 ? 11.403 6.606 -9.777 1.00 91.12 103 ARG A C 1
ATOM 841 O O . ARG A 1 103 ? 10.382 7.206 -9.447 1.00 91.12 103 ARG A O 1
ATOM 848 N N . LEU A 1 104 ? 12.099 5.848 -8.933 1.00 90.62 104 LEU A N 1
ATOM 849 C CA . LEU A 1 104 ? 11.722 5.653 -7.539 1.00 90.62 104 LEU A CA 1
ATOM 850 C C . LEU A 1 104 ? 12.317 6.744 -6.640 1.00 90.62 104 LEU A C 1
ATOM 852 O O . LEU A 1 104 ? 13.409 7.248 -6.907 1.00 90.62 104 LEU A O 1
ATOM 856 N N . PRO A 1 105 ? 11.640 7.091 -5.533 1.00 88.00 105 PRO A N 1
ATOM 857 C CA . PRO A 1 105 ? 12.253 7.867 -4.465 1.00 88.00 105 PRO A CA 1
ATOM 85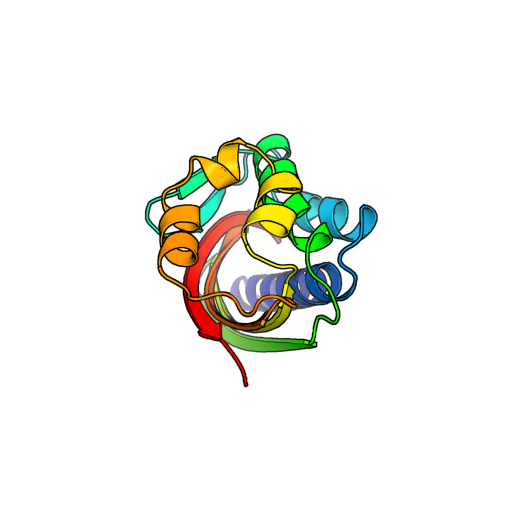8 C C . PRO A 1 105 ? 13.530 7.192 -3.953 1.00 88.00 105 PRO A C 1
ATOM 860 O O . PRO A 1 105 ? 13.534 5.990 -3.682 1.00 88.00 105 PRO A O 1
ATOM 863 N N . GLN A 1 106 ? 14.588 7.975 -3.727 1.00 88.56 106 GLN A N 1
ATOM 864 C CA . GLN A 1 106 ? 15.883 7.451 -3.273 1.00 88.56 106 GLN A CA 1
ATOM 865 C C . GLN A 1 106 ? 15.774 6.636 -1.973 1.00 88.56 106 GLN A C 1
ATOM 867 O O . GLN A 1 106 ? 16.390 5.586 -1.844 1.00 88.56 106 GLN A O 1
ATOM 872 N N . SER A 1 107 ? 14.905 7.044 -1.043 1.00 86.25 107 SER A N 1
ATOM 87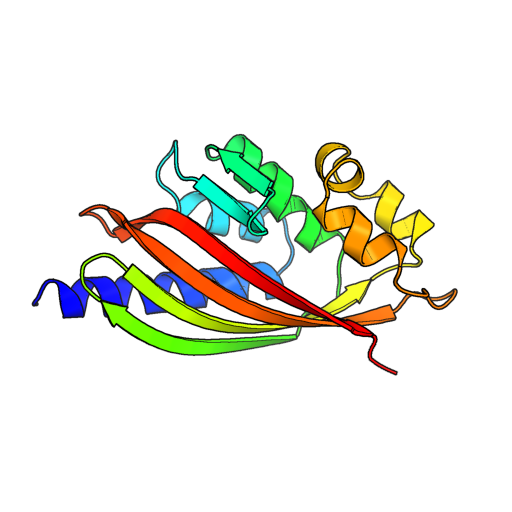3 C CA . SER A 1 107 ? 14.697 6.295 0.204 1.00 86.25 107 SER A CA 1
ATOM 874 C C . SER A 1 107 ? 14.107 4.901 0.003 1.00 86.25 107 SER A C 1
ATOM 876 O O . SER A 1 107 ? 14.264 4.061 0.879 1.00 86.25 107 SER A O 1
ATOM 878 N N . ILE A 1 108 ? 13.413 4.650 -1.114 1.00 86.38 108 ILE A N 1
ATOM 879 C CA . ILE A 1 108 ? 12.967 3.299 -1.463 1.00 86.38 108 ILE A CA 1
ATOM 880 C C . ILE A 1 108 ? 14.162 2.501 -1.977 1.00 86.38 108 ILE A C 1
ATOM 882 O O . ILE A 1 108 ? 14.376 1.397 -1.495 1.00 86.38 108 ILE A O 1
ATOM 886 N N . ILE A 1 109 ? 14.978 3.063 -2.874 1.00 88.44 109 ILE A N 1
ATOM 887 C CA . ILE A 1 109 ? 16.189 2.407 -3.409 1.00 88.44 109 ILE A CA 1
ATOM 888 C C . ILE A 1 109 ? 17.171 1.992 -2.305 1.00 88.44 109 ILE A C 1
ATOM 890 O O . ILE A 1 109 ? 17.800 0.932 -2.397 1.00 88.44 109 ILE A O 1
ATOM 894 N N . ASP A 1 110 ? 17.274 2.808 -1.259 1.00 87.19 110 ASP A N 1
ATOM 895 C CA . ASP A 1 110 ? 18.153 2.567 -0.112 1.00 87.19 110 ASP A CA 1
ATOM 896 C C 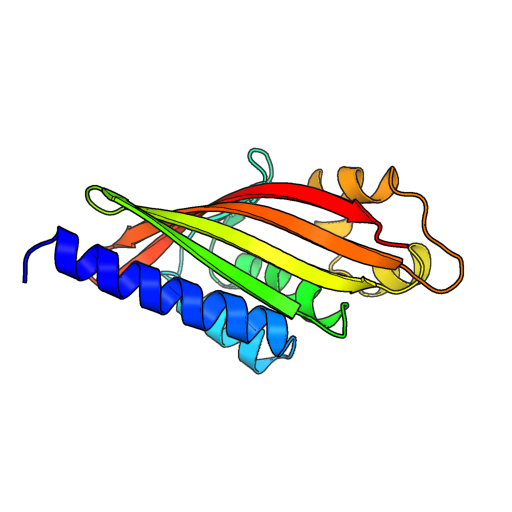. ASP A 1 110 ? 17.523 1.637 0.944 1.00 87.19 110 ASP A C 1
ATOM 898 O O . ASP A 1 110 ? 18.170 1.280 1.928 1.00 87.19 110 ASP A O 1
ATOM 902 N N . SER A 1 111 ? 16.257 1.242 0.771 1.00 83.25 111 SER A N 1
ATOM 903 C CA . SER A 1 111 ? 15.539 0.406 1.734 1.00 83.25 111 SER A CA 1
ATOM 904 C C . SER A 1 111 ? 15.870 -1.083 1.594 1.00 83.25 111 SER A C 1
ATOM 906 O O . SER A 1 111 ? 16.148 -1.588 0.506 1.00 83.25 111 SER A O 1
ATOM 908 N N . LEU A 1 112 ? 15.725 -1.826 2.698 1.00 78.50 112 LEU A N 1
ATOM 909 C CA . LEU A 1 112 ? 15.793 -3.295 2.696 1.00 78.50 112 LEU A CA 1
ATOM 910 C C . LEU A 1 112 ? 14.701 -3.942 1.828 1.00 78.50 112 LEU A C 1
ATOM 912 O O . LEU A 1 112 ? 14.872 -5.057 1.346 1.00 78.50 112 LEU A O 1
ATOM 916 N N . GLU A 1 113 ? 13.584 -3.248 1.606 1.00 79.62 113 GLU A N 1
ATOM 917 C CA . GLU A 1 113 ? 12.563 -3.696 0.658 1.00 79.62 113 GLU A CA 1
ATOM 918 C C . GLU A 1 113 ? 13.127 -3.763 -0.763 1.00 79.62 113 GLU A C 1
ATOM 920 O O . GLU A 1 113 ? 12.900 -4.749 -1.466 1.00 79.62 113 GLU A O 1
ATOM 925 N N . TRP A 1 114 ? 13.905 -2.759 -1.175 1.00 82.56 114 TRP A N 1
ATOM 926 C CA . TRP A 1 114 ? 14.480 -2.738 -2.515 1.00 82.56 114 TRP A CA 1
ATOM 927 C C . TRP A 1 114 ? 15.443 -3.898 -2.767 1.00 82.56 114 TRP A C 1
ATOM 929 O O . TRP A 1 114 ? 15.501 -4.412 -3.885 1.00 82.56 114 TRP A O 1
ATOM 939 N N . GLU A 1 115 ? 16.122 -4.384 -1.725 1.00 77.50 115 GLU A N 1
ATOM 940 C CA . GLU A 1 115 ? 16.978 -5.572 -1.808 1.00 77.50 115 GLU A CA 1
ATOM 941 C C . GLU A 1 115 ? 16.220 -6.795 -2.346 1.00 77.50 115 GLU A C 1
ATOM 943 O O . GLU A 1 115 ? 16.746 -7.551 -3.163 1.00 77.50 115 GLU A O 1
ATOM 948 N N . SER A 1 116 ? 14.937 -6.928 -2.001 1.00 74.50 116 SER A N 1
ATOM 949 C CA . SER A 1 116 ? 14.090 -8.020 -2.495 1.00 74.50 116 SER A CA 1
ATOM 950 C C . SER A 1 116 ? 13.834 -7.936 -4.005 1.00 74.50 116 SER A C 1
ATOM 952 O O . SER A 1 116 ? 13.635 -8.960 -4.649 1.00 74.50 116 SER A O 1
ATOM 954 N N . TYR A 1 117 ? 13.873 -6.740 -4.602 1.00 79.81 117 TYR A N 1
ATOM 955 C CA . TYR A 1 117 ? 13.773 -6.572 -6.057 1.00 79.81 117 TYR A CA 1
ATOM 956 C C . TYR A 1 117 ? 15.135 -6.662 -6.758 1.00 79.81 117 TYR A C 1
ATOM 958 O O . TYR A 1 117 ? 15.189 -6.904 -7.969 1.00 79.81 117 TYR A O 1
ATOM 966 N N . ARG A 1 118 ? 16.255 -6.502 -6.035 1.00 79.81 118 ARG A N 1
ATOM 967 C CA . ARG A 1 118 ? 17.598 -6.661 -6.618 1.00 79.81 118 ARG A CA 1
ATOM 968 C C . ARG A 1 118 ? 17.853 -8.092 -7.069 1.00 79.81 118 ARG A C 1
ATOM 970 O O . ARG A 1 118 ? 18.479 -8.263 -8.114 1.00 79.81 118 ARG A O 1
ATOM 977 N N . THR A 1 119 ? 17.326 -9.077 -6.349 1.00 81.25 119 THR A N 1
ATOM 978 C CA . THR A 1 119 ? 17.494 -10.508 -6.649 1.00 81.25 119 THR A CA 1
ATOM 979 C C . THR A 1 119 ? 16.601 -11.009 -7.786 1.00 81.25 119 THR A C 1
ATOM 981 O O . THR A 1 119 ? 16.870 -12.065 -8.347 1.00 81.25 119 THR A O 1
ATOM 984 N N . ILE A 1 120 ? 15.569 -10.251 -8.171 1.00 83.12 120 ILE A N 1
ATOM 985 C CA . ILE A 1 120 ? 14.687 -10.608 -9.286 1.00 83.12 120 ILE A CA 1
ATOM 986 C C . ILE A 1 120 ? 15.414 -10.386 -10.615 1.00 83.12 120 ILE A C 1
ATOM 988 O O . ILE A 1 120 ? 15.934 -9.297 -10.870 1.00 83.12 120 ILE A O 1
ATOM 992 N N . GLU A 1 121 ? 15.412 -11.374 -11.504 1.00 84.38 121 GLU A N 1
ATOM 993 C CA . GLU A 1 121 ? 15.867 -11.188 -12.883 1.00 84.38 121 GLU A CA 1
ATOM 994 C C . GLU A 1 121 ? 14.810 -10.413 -13.682 1.00 84.38 121 GLU A C 1
ATOM 996 O O . GLU A 1 121 ? 13.635 -10.781 -13.729 1.00 84.38 121 GLU A O 1
ATOM 1001 N N . PHE A 1 122 ? 15.211 -9.284 -14.273 1.00 86.06 122 PHE A N 1
ATOM 1002 C CA . PHE A 1 122 ? 14.319 -8.470 -15.095 1.00 86.06 122 PHE A CA 1
ATOM 1003 C C . PHE A 1 122 ? 14.533 -8.769 -16.566 1.00 86.06 122 PHE A C 1
ATOM 1005 O O . PHE A 1 122 ? 15.663 -8.713 -17.050 1.00 86.06 122 PHE A O 1
ATOM 1012 N N . ASN A 1 123 ? 13.436 -9.017 -17.280 1.00 87.88 123 ASN A N 1
ATOM 1013 C CA . ASN A 1 123 ? 13.460 -9.053 -18.731 1.00 87.88 123 ASN A CA 1
ATOM 1014 C C . ASN A 1 123 ? 13.872 -7.662 -19.274 1.00 87.88 123 ASN A C 1
ATOM 1016 O O . ASN A 1 123 ? 13.485 -6.638 -18.695 1.00 87.88 123 ASN A O 1
ATOM 1020 N N . PRO A 1 124 ? 14.643 -7.596 -20.379 1.00 87.44 124 PRO A N 1
ATOM 1021 C CA . PRO A 1 124 ? 15.017 -6.341 -21.036 1.00 87.44 124 PRO A CA 1
ATOM 1022 C C . PRO A 1 124 ? 13.859 -5.392 -21.368 1.00 87.44 124 PRO A C 1
ATOM 1024 O O . PRO A 1 124 ? 14.095 -4.195 -21.503 1.00 87.44 124 PRO A O 1
ATOM 1027 N N . ASN A 1 125 ? 12.631 -5.905 -21.484 1.00 88.69 125 ASN A N 1
ATOM 1028 C CA . ASN A 1 125 ? 11.429 -5.121 -21.775 1.00 88.69 125 ASN A CA 1
ATOM 1029 C C . ASN A 1 125 ? 10.597 -4.779 -20.527 1.00 88.69 125 ASN A C 1
ATOM 1031 O O . ASN A 1 125 ? 9.587 -4.089 -20.642 1.00 88.69 125 ASN A O 1
ATOM 1035 N N . GLY A 1 126 ? 11.023 -5.220 -19.341 1.00 90.94 126 GLY A N 1
ATOM 1036 C CA . GLY A 1 126 ? 10.235 -5.137 -18.116 1.00 90.94 126 GLY A CA 1
ATOM 1037 C C . GLY A 1 126 ? 9.518 -6.445 -17.790 1.00 90.94 126 GLY A C 1
ATOM 1038 O O . GLY A 1 126 ? 9.533 -7.390 -18.573 1.00 90.94 126 GLY A O 1
ATOM 1039 N N . ASN A 1 127 ? 8.919 -6.509 -16.605 1.00 92.38 127 ASN A N 1
ATOM 1040 C CA . ASN A 1 127 ? 8.257 -7.707 -16.094 1.00 92.38 127 ASN A CA 1
ATOM 1041 C C . ASN A 1 127 ? 6.800 -7.402 -15.758 1.00 92.38 127 ASN A C 1
ATOM 1043 O O . ASN A 1 127 ? 6.505 -6.332 -15.224 1.00 92.38 127 ASN A O 1
ATOM 1047 N N . ARG A 1 128 ? 5.933 -8.400 -15.931 1.00 94.75 128 ARG A N 1
ATOM 1048 C CA . ARG A 1 128 ? 4.689 -8.490 -15.169 1.00 94.75 128 ARG A CA 1
ATOM 1049 C C . ARG A 1 128 ? 5.023 -9.058 -13.792 1.00 94.75 128 ARG A C 1
ATOM 1051 O O . ARG A 1 128 ? 5.699 -10.082 -13.683 1.00 94.75 128 ARG A O 1
ATOM 1058 N N . ILE A 1 129 ? 4.589 -8.392 -12.735 1.00 93.38 129 ILE A N 1
ATOM 1059 C CA . ILE A 1 129 ? 4.820 -8.800 -11.351 1.00 93.38 129 ILE A CA 1
ATOM 1060 C C . ILE A 1 129 ? 3.480 -9.079 -10.687 1.00 93.38 129 ILE A C 1
ATOM 1062 O O . ILE A 1 129 ? 2.593 -8.243 -10.764 1.00 93.38 129 ILE A O 1
ATOM 1066 N N . LEU A 1 130 ? 3.376 -10.203 -9.978 1.00 94.75 130 LEU A N 1
ATOM 1067 C CA . LEU A 1 130 ? 2.350 -10.459 -8.970 1.00 94.75 130 LEU A CA 1
ATOM 1068 C C . LEU A 1 130 ? 2.936 -10.213 -7.581 1.00 94.75 130 LEU A C 1
ATOM 1070 O O . LEU A 1 130 ? 3.968 -10.788 -7.222 1.00 94.75 130 LEU A O 1
ATOM 1074 N N . GLN A 1 131 ? 2.237 -9.428 -6.770 1.00 93.38 131 GLN A N 1
ATOM 1075 C CA . GLN A 1 131 ? 2.491 -9.315 -5.342 1.00 93.38 131 GLN A CA 1
ATOM 1076 C C . GLN A 1 131 ? 1.321 -9.857 -4.550 1.00 93.38 131 GLN A C 1
ATOM 1078 O O . GLN A 1 131 ? 0.210 -9.358 -4.680 1.00 93.38 131 GLN A O 1
ATOM 1083 N N . ALA A 1 132 ? 1.591 -10.834 -3.691 1.00 94.88 132 ALA A N 1
ATOM 1084 C CA . ALA A 1 132 ? 0.612 -11.397 -2.772 1.00 94.88 132 ALA A CA 1
ATOM 1085 C C . ALA A 1 132 ? 0.957 -10.984 -1.343 1.00 94.88 132 ALA A C 1
ATOM 1087 O O . ALA A 1 132 ? 2.120 -11.056 -0.929 1.00 94.88 132 ALA A O 1
ATOM 1088 N N . ARG A 1 133 ? -0.048 -10.521 -0.599 1.00 95.06 133 ARG A N 1
ATOM 1089 C CA . ARG A 1 133 ? 0.141 -9.800 0.657 1.00 95.06 133 ARG A CA 1
ATOM 1090 C C . ARG A 1 133 ? -0.889 -10.223 1.702 1.00 95.06 133 ARG A C 1
ATOM 1092 O O . ARG A 1 133 ? -2.045 -10.506 1.382 1.00 95.06 133 ARG A O 1
ATOM 1099 N N . ILE A 1 134 ? -0.462 -10.228 2.959 1.00 96.62 134 ILE A N 1
ATOM 1100 C CA . ILE A 1 134 ? -1.350 -10.247 4.125 1.00 96.62 134 ILE A CA 1
ATOM 1101 C C . ILE A 1 134 ? -1.016 -9.013 4.945 1.00 96.62 134 ILE A C 1
ATOM 1103 O O . ILE A 1 134 ? 0.158 -8.748 5.227 1.00 96.62 134 ILE A O 1
ATOM 1107 N N . SER A 1 135 ? -2.052 -8.279 5.323 1.00 97.12 135 SER A N 1
ATOM 1108 C CA . SER A 1 135 ? -1.912 -7.019 6.028 1.00 97.12 135 SER A CA 1
ATOM 1109 C C . SER A 1 135 ? -2.857 -6.930 7.215 1.00 97.12 135 SER A C 1
ATOM 1111 O O . SER A 1 135 ? -3.944 -7.514 7.227 1.00 97.12 135 SER A O 1
ATOM 1113 N N . THR A 1 136 ? -2.431 -6.134 8.187 1.00 98.19 136 THR A N 1
ATOM 1114 C CA . THR A 1 136 ? -3.218 -5.747 9.350 1.00 98.19 136 THR A CA 1
ATOM 1115 C C . THR A 1 136 ? -3.302 -4.231 9.389 1.00 98.19 136 THR A C 1
ATOM 1117 O O . THR A 1 136 ? -2.287 -3.547 9.259 1.00 98.19 136 THR A O 1
ATOM 1120 N N . VAL A 1 137 ? -4.501 -3.711 9.608 1.00 98.56 137 VAL A N 1
ATOM 1121 C CA . VAL A 1 137 ? -4.764 -2.287 9.811 1.00 98.56 137 VAL A CA 1
ATOM 1122 C C . VAL A 1 137 ? -5.279 -2.073 11.230 1.00 98.56 137 VAL A C 1
ATOM 1124 O O . VAL A 1 137 ? -6.126 -2.823 11.711 1.00 98.56 137 VAL A O 1
ATOM 1127 N N . GLU A 1 138 ? -4.741 -1.077 11.918 1.00 98.62 138 GLU A N 1
ATOM 1128 C CA . GLU A 1 138 ? -5.201 -0.616 13.223 1.00 98.62 138 GLU A CA 1
ATOM 1129 C C . GLU A 1 138 ? -5.894 0.737 13.070 1.00 98.62 138 GLU A C 1
ATOM 1131 O O . GLU A 1 138 ? -5.322 1.658 12.484 1.00 98.62 138 GLU A O 1
ATOM 1136 N N . PHE A 1 139 ? -7.089 0.869 13.646 1.00 98.62 139 PHE A N 1
ATOM 1137 C CA . PHE A 1 139 ? -7.868 2.104 13.610 1.00 98.62 139 PHE A CA 1
ATOM 1138 C C . PHE A 1 139 ? -7.904 2.826 14.960 1.00 98.62 139 PHE A C 1
ATOM 1140 O O . PHE A 1 139 ? -7.899 2.209 16.032 1.00 98.62 139 PHE A O 1
ATOM 1147 N N . ASP A 1 140 ? -8.002 4.153 14.907 1.00 97.62 140 ASP A N 1
ATOM 1148 C CA . ASP A 1 140 ? -8.403 4.973 16.044 1.00 97.62 140 ASP A CA 1
ATOM 1149 C C . ASP A 1 140 ? -9.930 4.924 16.270 1.00 97.62 140 ASP A C 1
ATOM 1151 O O . ASP A 1 140 ? -10.681 4.252 15.564 1.00 97.62 140 ASP A O 1
ATOM 1155 N N . GLY A 1 141 ? -10.423 5.665 17.267 1.00 95.00 141 GLY A N 1
ATOM 1156 C CA . GLY A 1 141 ? -11.861 5.746 17.559 1.00 95.00 141 GLY A CA 1
ATOM 1157 C C . GLY A 1 141 ? -12.706 6.458 16.491 1.00 95.00 141 GLY A C 1
ATOM 1158 O O . GLY A 1 141 ? -13.909 6.613 16.691 1.00 95.00 141 GLY A O 1
ATOM 1159 N N . LYS A 1 142 ? -12.097 6.930 15.398 1.00 96.31 142 LYS A N 1
ATOM 1160 C CA . LYS A 1 142 ? -12.736 7.648 14.287 1.00 96.31 142 LYS A CA 1
ATOM 1161 C C . LYS A 1 142 ? -12.593 6.908 12.952 1.00 96.31 142 LYS A C 1
ATOM 1163 O O . LYS A 1 142 ? -13.054 7.429 11.940 1.00 96.31 142 LYS A O 1
ATOM 1168 N N . GLY A 1 143 ? -11.987 5.720 12.948 1.00 97.12 143 GLY A N 1
ATOM 1169 C CA . GLY A 1 143 ? -11.765 4.932 11.738 1.00 97.12 143 GLY A CA 1
ATOM 1170 C C . GLY A 1 143 ? -10.568 5.375 10.904 1.00 97.12 143 GLY A C 1
ATOM 1171 O O . GLY A 1 143 ? -10.442 4.936 9.764 1.00 97.12 143 GLY A O 1
ATOM 1172 N N . LEU A 1 144 ? -9.683 6.217 11.444 1.00 98.50 144 LEU A N 1
ATOM 1173 C CA . LEU A 1 144 ? -8.421 6.553 10.791 1.00 98.50 144 LEU A CA 1
ATOM 1174 C C . LEU A 1 144 ? -7.325 5.578 11.206 1.00 98.50 144 LEU A C 1
ATOM 1176 O O . LEU A 1 144 ? -7.239 5.153 12.358 1.00 98.50 144 LEU A O 1
ATOM 1180 N N . THR A 1 145 ? -6.449 5.263 10.263 1.00 98.75 145 THR A N 1
ATOM 1181 C CA . THR A 1 145 ? -5.379 4.287 10.447 1.00 98.75 145 THR A CA 1
ATOM 1182 C C . THR A 1 145 ? -4.276 4.855 11.331 1.00 98.75 145 THR A C 1
ATOM 1184 O O . THR A 1 145 ? -3.655 5.868 10.991 1.00 98.75 145 THR A O 1
ATOM 1187 N N . THR A 1 146 ? -3.999 4.191 12.451 1.00 98.62 146 THR A N 1
ATOM 1188 C CA . THR A 1 146 ? -2.845 4.478 13.316 1.00 98.62 146 THR A CA 1
ATOM 1189 C C . THR A 1 146 ? -1.627 3.677 12.877 1.00 98.62 146 THR A C 1
ATOM 1191 O O . THR A 1 146 ? -0.531 4.230 12.804 1.00 98.62 146 THR A O 1
ATOM 1194 N N . HIS A 1 147 ? -1.825 2.405 12.529 1.00 98.56 147 HIS A N 1
ATOM 1195 C CA . HIS A 1 147 ? -0.785 1.506 12.045 1.00 98.56 147 HIS A CA 1
ATOM 1196 C C . HIS A 1 147 ? -1.296 0.656 10.887 1.00 98.56 147 HIS A C 1
ATOM 1198 O O . HIS A 1 147 ? -2.371 0.067 10.955 1.00 98.56 147 HIS A O 1
ATOM 1204 N N . TYR A 1 148 ? -0.483 0.537 9.847 1.00 98.38 148 TYR A N 1
ATOM 1205 C CA . TYR A 1 148 ? -0.659 -0.441 8.786 1.00 98.38 148 TYR A CA 1
ATOM 1206 C C . TYR A 1 148 ? 0.568 -1.344 8.747 1.00 98.38 148 TYR A C 1
ATOM 1208 O O . TYR A 1 148 ? 1.692 -0.858 8.624 1.00 98.38 148 TYR A O 1
ATOM 1216 N N . HIS A 1 149 ? 0.356 -2.652 8.818 1.00 97.25 149 HIS A N 1
ATOM 1217 C CA . HIS A 1 149 ? 1.395 -3.666 8.708 1.00 97.25 149 HIS A CA 1
ATOM 1218 C C . HIS A 1 149 ? 1.132 -4.559 7.515 1.00 97.25 149 HIS A C 1
ATOM 1220 O O . HIS A 1 149 ? -0.010 -4.931 7.266 1.00 97.25 149 HIS A O 1
ATOM 1226 N N . GLN A 1 150 ? 2.191 -4.968 6.824 1.00 94.00 150 GLN A N 1
ATOM 1227 C CA . GLN A 1 150 ? 2.082 -5.971 5.775 1.00 94.00 150 GLN A CA 1
ATOM 1228 C C . GLN A 1 150 ? 3.303 -6.880 5.710 1.00 94.00 150 GLN A C 1
ATOM 1230 O O . GLN A 1 150 ? 4.438 -6.469 5.962 1.00 94.00 150 GLN A O 1
ATOM 1235 N N . GLY A 1 151 ? 3.046 -8.114 5.296 1.00 92.00 151 GLY A N 1
ATOM 1236 C CA . GLY A 1 151 ? 4.036 -9.014 4.725 1.00 92.00 151 GLY A CA 1
ATOM 1237 C C . GLY A 1 151 ? 3.643 -9.324 3.288 1.00 92.00 151 GLY A C 1
ATOM 1238 O O . GLY A 1 151 ? 2.460 -9.504 2.992 1.00 92.00 151 GLY A O 1
ATOM 1239 N N . TRP A 1 152 ? 4.619 -9.377 2.388 1.00 91.25 152 TRP A N 1
ATOM 1240 C CA . TRP A 1 152 ? 4.367 -9.620 0.973 1.00 91.25 152 TRP A CA 1
ATOM 1241 C C . TRP A 1 152 ? 5.436 -10.498 0.342 1.00 91.25 152 TRP A C 1
ATOM 1243 O O . TRP A 1 152 ? 6.568 -10.562 0.812 1.00 91.25 152 TRP A O 1
ATOM 1253 N N . HIS A 1 153 ? 5.040 -11.184 -0.724 1.00 89.06 153 HIS A N 1
ATOM 1254 C CA . HIS A 1 153 ? 5.921 -11.947 -1.597 1.00 89.06 153 HIS A CA 1
ATOM 1255 C C . HIS A 1 153 ? 5.694 -11.504 -3.038 1.00 89.06 153 HIS A C 1
ATOM 1257 O O . HIS A 1 153 ? 4.581 -11.132 -3.415 1.00 89.06 153 HIS A O 1
ATOM 1263 N N . THR A 1 154 ? 6.753 -11.576 -3.835 1.00 89.19 154 THR A N 1
ATOM 1264 C CA . THR A 1 154 ? 6.751 -11.169 -5.239 1.00 89.19 154 THR A CA 1
ATOM 1265 C C . THR A 1 154 ? 7.006 -12.378 -6.129 1.00 89.19 154 THR A C 1
ATOM 1267 O O . THR A 1 154 ? 7.884 -13.192 -5.842 1.00 89.19 154 THR A O 1
ATOM 1270 N N . LYS A 1 155 ? 6.271 -12.470 -7.237 1.00 90.75 155 LYS A N 1
ATOM 1271 C CA . LYS A 1 155 ? 6.489 -13.439 -8.312 1.00 90.75 155 LYS A CA 1
ATOM 1272 C C . LYS A 1 155 ? 6.534 -12.704 -9.652 1.00 90.75 155 LYS A C 1
ATOM 1274 O O . LYS A 1 155 ? 5.664 -11.885 -9.929 1.00 90.75 155 LYS A O 1
ATOM 1279 N N . VAL A 1 156 ? 7.522 -13.015 -10.490 1.00 91.31 156 VAL A N 1
ATOM 1280 C CA . VAL A 1 156 ? 7.518 -12.597 -11.901 1.00 91.31 156 VAL A CA 1
ATOM 1281 C C . VAL A 1 156 ? 6.567 -13.508 -12.673 1.00 91.31 156 VAL A C 1
ATOM 1283 O O . VAL A 1 156 ? 6.631 -14.732 -12.538 1.00 91.31 156 VAL A O 1
ATOM 1286 N N . LEU A 1 157 ? 5.665 -12.909 -13.441 1.00 91.00 157 LEU A N 1
ATOM 1287 C CA . LEU A 1 157 ? 4.762 -13.611 -14.345 1.00 91.00 157 LEU A CA 1
ATOM 1288 C C . LEU A 1 157 ? 5.391 -13.648 -15.749 1.00 91.00 157 LEU A C 1
ATOM 1290 O O . LEU A 1 157 ? 6.061 -12.695 -16.152 1.00 91.00 157 LEU A O 1
ATOM 1294 N N . HIS A 1 158 ? 5.220 -14.776 -16.442 1.00 73.94 158 HIS A N 1
ATOM 1295 C CA . HIS A 1 158 ? 5.735 -15.028 -17.792 1.00 73.94 158 HIS A CA 1
ATOM 1296 C C . HIS A 1 158 ? 4.639 -14.851 -18.836 1.00 73.94 158 HIS A C 1
ATOM 1298 O O . HIS A 1 158 ? 3.495 -15.259 -18.531 1.00 73.94 158 HIS A O 1
#

Foldseek 3Di:
DDLQVVLVVLLVVLVVLLLVLLQVLDLVSLVSNLQLADQQAWEAPAPQDIDTGSVSSSLVSNLSNQWADKDKDKDWPGDDRQKTKIKMKIKIWHAFPVVSLVSHDVVCCVDPVVVLVVPDDADNGTFTKMKIKIKMFGADPVSGTRYIHMDIDMDTDD

Radius of gyration: 15.58 Å; chains: 1; bounding box: 42×28×40 Å

Organism: NCBI:txid388085

InterPro domains:
  IPR032710 NTF2-like domain superfamily [SSF54427] (17-153)

Sequence (158 aa):
MTQVDHVLQWTEHFMNVWIQSWQAADKAAVEQVVELFVPKGIYHATPFSQGVGHEEIRKYMSMIRTQQNHDGQTELLGVAGKYGVFRWQIEYDVLPKTTWAARLPQSIIDSLEWESYRTIEFNPNGNRILQARISTVEFDGKGLTTHYHQGWHTKVLH

pLDDT: mean 93.2, std 5.82, range [68.44, 98.75]

Secondary structure (DSSP, 8-state):
--HHHHHHHHHHHHHHHHHHHHHH-SHHHHHHHHHTEEEEEEEEEETTEEEEHHHHHHHHHGGGGGEEEEEEEEEEEEEETTEEEEEEEEEEEE--HHHHHTTS-HHHHTSHHHHHHHSSPPPTT-EEEEEEEEEEEEE-TTS-EEEEEEEEEEEEE-